Protein AF-A0A895XV38-F1 (afdb_monomer_lite)

Organism: NCBI:txid2811108

Sequence (64 aa):
MLQRQPDPIKDMSLDQIIHAALGQAAYNAESGYHNEAATWASIAQAASTFHLSQNLSNALAQRH

Foldseek 3Di:
DPPPDPPPCPPDDLVRLLVVLCVQLVVCVVVVVNVSSVVSNVSNVVSVVVVVVVVVVVVVVVVD

Structure (mmCIF, N/CA/C/O backbone):
data_AF-A0A895XV38-F1
#
_entry.id   AF-A0A895XV38-F1
#
loop_
_atom_site.group_PDB
_atom_site.id
_atom_site.type_symbol
_atom_site.label_atom_id
_atom_site.label_alt_id
_atom_site.label_comp_id
_atom_site.label_asym_id
_atom_site.label_entity_id
_atom_site.label_seq_id
_atom_site.pdbx_PDB_ins_code
_atom_site.Cartn_x
_atom_site.Cartn_y
_atom_site.Cartn_z
_atom_site.occupancy
_atom_site.B_iso_or_equiv
_atom_site.auth_seq_id
_atom_site.auth_comp_id
_atom_site.auth_asym_id
_atom_site.auth_atom_id
_atom_site.pdbx_PDB_model_num
ATOM 1 N N . MET A 1 1 ? -6.054 25.090 -22.019 1.00 39.28 1 MET A N 1
ATOM 2 C CA . MET A 1 1 ? -6.873 24.686 -20.857 1.00 39.28 1 MET A CA 1
ATOM 3 C C . MET A 1 1 ? -6.278 23.396 -20.318 1.00 39.28 1 MET A C 1
ATOM 5 O O . MET A 1 1 ? -6.340 22.392 -21.013 1.00 39.28 1 MET A O 1
ATOM 9 N N . LEU A 1 2 ? -5.610 23.430 -19.162 1.00 45.53 2 LEU A N 1
ATOM 10 C CA . LEU A 1 2 ? -5.144 22.210 -18.498 1.00 45.53 2 LEU A CA 1
ATOM 11 C C . LEU A 1 2 ? -6.385 21.519 -17.931 1.00 45.53 2 LEU A C 1
ATOM 13 O O . LEU A 1 2 ? -6.914 21.947 -16.907 1.00 45.53 2 LEU A O 1
ATOM 17 N N . GLN A 1 3 ? -6.901 20.516 -18.644 1.00 47.09 3 GLN A N 1
ATOM 18 C CA . GLN A 1 3 ? -7.912 19.625 -18.090 1.00 47.09 3 GLN A CA 1
ATOM 19 C C . GLN A 1 3 ? -7.265 18.955 -16.875 1.00 47.09 3 GLN A C 1
ATOM 21 O O . GLN A 1 3 ? -6.357 18.143 -17.038 1.00 47.09 3 GLN A O 1
ATOM 26 N N . ARG A 1 4 ? -7.654 19.359 -15.656 1.00 53.00 4 ARG A N 1
ATOM 27 C CA . ARG A 1 4 ? -7.285 18.623 -14.444 1.00 53.00 4 ARG A CA 1
ATOM 28 C C . ARG A 1 4 ? -7.853 17.224 -14.633 1.00 53.00 4 ARG A C 1
ATOM 30 O O . ARG A 1 4 ? -9.071 17.065 -14.583 1.00 53.00 4 ARG A O 1
ATOM 37 N N . GLN A 1 5 ? -6.987 16.249 -14.916 1.00 50.91 5 GLN A N 1
ATOM 38 C CA . GLN A 1 5 ? -7.382 14.853 -14.820 1.00 50.91 5 GLN A CA 1
ATOM 39 C C . GLN A 1 5 ? -8.007 14.668 -13.433 1.00 50.91 5 GLN A C 1
ATOM 41 O O . GLN A 1 5 ? -7.445 15.183 -12.458 1.00 50.91 5 GLN A O 1
ATOM 46 N N . PRO A 1 6 ? -9.193 14.045 -13.345 1.00 57.06 6 PRO A N 1
ATOM 47 C CA . PRO A 1 6 ? -9.788 13.732 -12.059 1.00 57.06 6 PRO A CA 1
ATOM 48 C C . PRO A 1 6 ? -8.746 12.971 -11.248 1.00 57.06 6 PRO A C 1
ATOM 50 O O . PRO A 1 6 ? -8.102 12.061 -11.767 1.00 57.06 6 PRO A O 1
ATOM 53 N N . ASP A 1 7 ? -8.532 13.428 -10.018 1.00 60.50 7 ASP A N 1
ATOM 54 C CA . ASP A 1 7 ? -7.560 12.834 -9.115 1.00 60.50 7 ASP A CA 1
ATOM 55 C C . ASP A 1 7 ? -7.934 11.352 -8.959 1.00 60.50 7 ASP A C 1
ATOM 57 O O . ASP A 1 7 ? -9.019 11.064 -8.440 1.00 60.50 7 ASP A O 1
ATOM 61 N N . PRO A 1 8 ? -7.126 10.416 -9.490 1.00 60.53 8 PRO A N 1
ATOM 62 C CA . PRO A 1 8 ? -7.561 9.040 -9.724 1.00 60.53 8 PRO A CA 1
ATOM 63 C C . PRO A 1 8 ? -7.915 8.304 -8.428 1.00 60.53 8 PRO A C 1
ATOM 65 O O . PRO A 1 8 ? -8.542 7.255 -8.472 1.00 60.53 8 PRO A O 1
ATOM 68 N N . ILE A 1 9 ? -7.548 8.869 -7.278 1.00 67.88 9 ILE A N 1
ATOM 69 C CA . ILE A 1 9 ? -7.734 8.306 -5.942 1.00 67.88 9 ILE A CA 1
ATOM 70 C C . ILE A 1 9 ? -9.040 8.808 -5.292 1.00 67.88 9 ILE A C 1
ATOM 72 O O . ILE A 1 9 ? -9.540 8.195 -4.353 1.00 67.88 9 ILE A O 1
ATOM 76 N N . LYS A 1 10 ? -9.627 9.910 -5.783 1.00 66.94 10 LYS A N 1
ATOM 77 C CA . LYS A 1 10 ? -10.696 10.653 -5.089 1.00 66.94 10 LYS A CA 1
ATOM 78 C C . LYS A 1 10 ? -11.992 9.863 -4.879 1.00 66.94 10 LYS A C 1
ATOM 80 O O . LYS A 1 10 ? -12.689 10.116 -3.901 1.00 66.94 10 LYS A O 1
ATOM 85 N N . ASP A 1 11 ? -12.276 8.903 -5.754 1.00 79.62 11 ASP A N 1
ATOM 86 C CA . ASP A 1 11 ? -13.489 8.077 -5.708 1.00 79.62 11 ASP A CA 1
ATOM 87 C C . ASP A 1 11 ? -13.186 6.596 -5.401 1.00 79.62 11 ASP A C 1
ATOM 89 O O . ASP A 1 11 ? -14.057 5.736 -5.533 1.00 79.62 11 ASP A O 1
ATOM 93 N N . MET A 1 12 ? -11.949 6.278 -4.999 1.00 84.38 12 MET A N 1
ATOM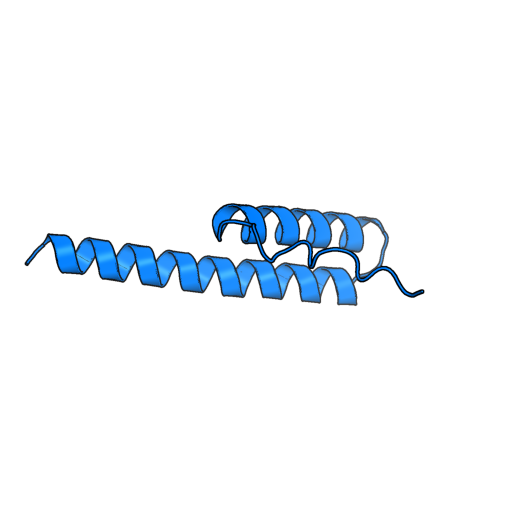 94 C CA . MET A 1 12 ? -11.540 4.914 -4.662 1.00 84.38 12 MET A CA 1
ATOM 95 C C . MET A 1 12 ? -11.812 4.601 -3.187 1.00 84.38 12 MET A C 1
ATOM 97 O O . MET A 1 12 ? -11.478 5.379 -2.291 1.00 84.38 12 MET A O 1
ATOM 101 N N . SER A 1 13 ? -12.365 3.418 -2.915 1.00 89.38 13 SER A N 1
ATOM 102 C CA . SER A 1 13 ? -12.374 2.850 -1.566 1.00 89.38 13 SER A CA 1
ATOM 103 C C . SER A 1 13 ? -10.944 2.574 -1.089 1.00 89.38 13 SER A C 1
ATOM 105 O O . SER A 1 13 ? -10.030 2.395 -1.893 1.00 89.38 13 SER A O 1
ATOM 107 N N . LEU A 1 14 ? -10.735 2.480 0.228 1.00 87.69 14 LEU A N 1
ATOM 108 C CA . LEU A 1 14 ? -9.418 2.154 0.792 1.00 87.69 14 LEU A CA 1
ATOM 109 C C . LEU A 1 14 ? -8.821 0.864 0.212 1.00 87.69 14 LEU A C 1
ATOM 111 O O . LEU A 1 14 ? -7.635 0.843 -0.101 1.00 87.69 14 LEU A O 1
ATOM 115 N N . ASP A 1 15 ? -9.634 -0.172 -0.001 1.00 90.06 15 ASP A N 1
ATOM 116 C CA . ASP A 1 15 ? -9.192 -1.416 -0.643 1.00 90.06 15 ASP A CA 1
ATOM 117 C C . ASP A 1 15 ? -8.748 -1.201 -2.095 1.00 90.06 15 ASP A C 1
ATOM 119 O O . ASP A 1 15 ? -7.727 -1.743 -2.524 1.00 90.06 15 ASP A O 1
ATOM 123 N N . GLN A 1 16 ? -9.469 -0.365 -2.849 1.00 91.75 16 GLN A N 1
ATOM 124 C CA . GLN A 1 16 ? -9.090 -0.005 -4.217 1.00 91.75 16 GLN A CA 1
ATOM 125 C C . GLN A 1 16 ? -7.775 0.781 -4.245 1.00 91.75 16 GLN A C 1
ATOM 127 O O . GLN A 1 16 ? -6.938 0.525 -5.108 1.00 91.75 16 GLN A O 1
ATOM 132 N N . ILE A 1 17 ? -7.556 1.673 -3.274 1.00 89.62 17 ILE A N 1
ATOM 133 C CA . ILE A 1 17 ? -6.301 2.422 -3.128 1.00 89.62 17 ILE A CA 1
ATOM 134 C C . ILE A 1 17 ? -5.140 1.470 -2.828 1.00 89.62 17 ILE A C 1
ATOM 136 O O . ILE A 1 17 ? -4.097 1.566 -3.473 1.00 89.62 17 ILE A O 1
ATOM 140 N N . ILE A 1 18 ? -5.315 0.531 -1.890 1.00 93.44 18 ILE A N 1
ATOM 141 C CA . ILE A 1 18 ? -4.290 -0.468 -1.548 1.00 93.44 18 ILE A CA 1
ATOM 142 C C . ILE A 1 18 ? -3.934 -1.295 -2.785 1.00 93.44 18 ILE A C 1
ATOM 144 O O . ILE A 1 18 ? -2.758 -1.431 -3.120 1.00 93.44 18 ILE A O 1
ATOM 148 N N . HIS A 1 19 ? -4.939 -1.811 -3.495 1.00 93.56 19 HIS A N 1
ATOM 149 C CA . HIS A 1 19 ? -4.716 -2.658 -4.661 1.00 93.56 19 HIS A CA 1
ATOM 150 C C . HIS A 1 19 ? -4.041 -1.901 -5.814 1.00 93.56 19 HIS A C 1
ATOM 152 O O . HIS A 1 19 ? -3.071 -2.393 -6.391 1.00 93.56 19 HIS A O 1
ATOM 158 N N . ALA A 1 20 ? -4.498 -0.682 -6.115 1.00 90.88 20 ALA A N 1
ATOM 159 C CA . ALA A 1 20 ? -3.903 0.157 -7.151 1.00 90.88 20 ALA A CA 1
ATOM 160 C C . ALA A 1 20 ? -2.451 0.539 -6.818 1.00 90.88 20 ALA A C 1
ATOM 162 O O . ALA A 1 20 ? -1.579 0.465 -7.683 1.00 90.88 20 ALA A O 1
ATOM 163 N N . ALA A 1 21 ? -2.169 0.891 -5.560 1.00 92.25 21 ALA A N 1
ATOM 164 C CA . ALA A 1 21 ? -0.822 1.227 -5.114 1.00 92.25 21 ALA A CA 1
ATOM 165 C C . ALA A 1 21 ? 0.128 0.018 -5.183 1.00 92.25 21 ALA A C 1
ATOM 167 O O . ALA A 1 21 ? 1.260 0.163 -5.636 1.00 92.25 21 ALA A O 1
ATOM 168 N N . LEU A 1 22 ? -0.328 -1.186 -4.819 1.00 95.62 22 LEU A N 1
ATOM 169 C CA . LEU A 1 22 ? 0.462 -2.413 -4.986 1.00 95.62 22 LEU A CA 1
ATOM 170 C C . LEU A 1 22 ? 0.733 -2.730 -6.463 1.00 95.62 22 LEU A C 1
ATOM 172 O O . LEU A 1 22 ? 1.864 -3.063 -6.812 1.00 95.62 22 LEU A O 1
ATOM 176 N N . GLY A 1 23 ? -0.272 -2.575 -7.331 1.00 94.81 23 GLY A N 1
ATOM 177 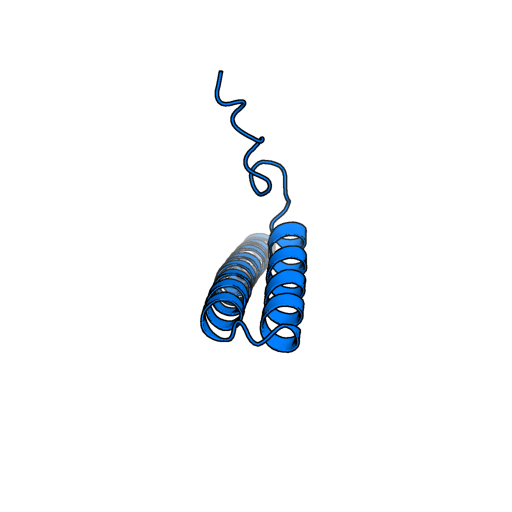C CA . GLY A 1 23 ? -0.108 -2.738 -8.777 1.00 94.81 23 GLY A CA 1
ATOM 178 C C . GLY A 1 23 ? 0.937 -1.779 -9.350 1.00 94.81 23 GLY A C 1
ATOM 179 O O . GLY A 1 23 ? 1.832 -2.204 -10.079 1.00 94.81 23 GLY A O 1
ATOM 180 N N . GLN A 1 24 ? 0.900 -0.506 -8.942 1.00 94.44 24 GLN A N 1
ATOM 181 C CA . GLN A 1 24 ? 1.906 0.471 -9.360 1.00 94.44 24 GLN A CA 1
ATOM 182 C C . GLN A 1 24 ? 3.279 0.211 -8.756 1.00 94.44 24 GLN A C 1
ATOM 184 O O . GLN A 1 24 ? 4.279 0.429 -9.439 1.00 94.44 24 GLN A O 1
ATOM 189 N N . ALA A 1 25 ? 3.364 -0.286 -7.524 1.00 95.12 25 ALA A N 1
ATOM 190 C CA . ALA A 1 25 ? 4.640 -0.689 -6.951 1.00 95.12 25 ALA A CA 1
ATOM 191 C C . ALA A 1 25 ? 5.294 -1.802 -7.787 1.00 95.12 25 ALA A C 1
ATOM 193 O O . ALA A 1 25 ? 6.464 -1.682 -8.148 1.00 95.12 25 ALA A O 1
ATOM 194 N N . ALA A 1 26 ? 4.526 -2.834 -8.154 1.00 95.88 26 ALA A N 1
ATOM 195 C CA . ALA A 1 26 ? 5.003 -3.941 -8.981 1.00 95.88 26 ALA A CA 1
ATOM 196 C C . ALA A 1 26 ? 5.426 -3.475 -10.382 1.00 95.88 26 ALA A C 1
ATOM 198 O O . ALA A 1 26 ? 6.561 -3.714 -10.787 1.00 95.88 26 ALA A O 1
ATOM 199 N N . TYR A 1 27 ? 4.568 -2.720 -11.074 1.00 96.69 27 TYR A N 1
ATOM 200 C CA . TYR A 1 27 ? 4.867 -2.194 -12.409 1.00 96.69 27 TYR A CA 1
ATOM 201 C C . TYR A 1 27 ? 6.149 -1.346 -12.437 1.00 96.69 27 TYR A C 1
ATOM 203 O O . TYR A 1 27 ? 6.995 -1.500 -13.323 1.00 96.69 27 TYR A O 1
ATOM 211 N N . ASN A 1 28 ? 6.323 -0.455 -11.454 1.00 94.44 28 ASN A N 1
ATOM 212 C CA . ASN A 1 28 ? 7.516 0.388 -11.370 1.00 94.44 28 ASN A CA 1
ATOM 213 C C . ASN A 1 28 ? 8.769 -0.433 -11.031 1.00 94.44 28 ASN A C 1
ATOM 215 O O . ASN A 1 28 ? 9.832 -0.157 -11.583 1.00 94.44 28 ASN A O 1
ATOM 219 N N . ALA A 1 29 ? 8.655 -1.465 -10.189 1.00 94.94 29 ALA A N 1
ATOM 220 C CA . ALA A 1 29 ? 9.772 -2.355 -9.881 1.00 94.94 29 ALA A CA 1
ATOM 221 C C . ALA A 1 29 ? 10.222 -3.149 -11.118 1.00 94.94 29 ALA A C 1
ATOM 223 O O . ALA A 1 29 ? 11.420 -3.218 -11.390 1.00 94.94 29 ALA A O 1
ATOM 224 N N . GLU A 1 30 ? 9.273 -3.686 -11.889 1.00 96.69 30 GLU A N 1
ATOM 225 C CA . GLU A 1 30 ? 9.529 -4.409 -13.144 1.00 96.69 30 GLU A CA 1
ATOM 226 C C . GLU A 1 30 ? 10.138 -3.505 -14.225 1.00 96.69 30 GLU A C 1
ATOM 228 O O . GLU A 1 30 ? 10.976 -3.946 -15.010 1.00 96.69 30 GLU A O 1
ATOM 233 N N . SER A 1 31 ? 9.768 -2.223 -14.228 1.00 95.25 31 SER A N 1
ATOM 234 C CA . SER A 1 31 ? 10.289 -1.216 -15.161 1.00 95.25 31 SER A CA 1
ATOM 235 C C . SER A 1 31 ? 11.638 -0.607 -14.734 1.00 95.25 31 SER A C 1
ATOM 237 O O . SER A 1 31 ? 12.187 0.221 -15.458 1.00 95.25 31 SER A O 1
ATOM 239 N N . GLY A 1 32 ? 12.181 -0.984 -13.568 1.00 95.38 32 GLY A N 1
ATOM 240 C CA . GLY A 1 32 ? 13.447 -0.460 -13.031 1.00 95.38 32 GLY A CA 1
ATOM 241 C C . GLY A 1 32 ? 13.345 0.886 -12.295 1.00 95.38 32 GLY A C 1
ATOM 242 O O . GLY A 1 32 ? 14.360 1.448 -11.883 1.00 95.38 32 GLY A O 1
ATOM 243 N N . TYR A 1 33 ? 12.133 1.401 -12.079 1.00 95.62 33 TYR A N 1
ATOM 244 C CA . TYR A 1 33 ? 11.851 2.625 -11.321 1.00 95.62 33 TYR A CA 1
ATOM 245 C C . TYR A 1 33 ? 11.731 2.316 -9.820 1.00 95.62 33 TYR A C 1
ATOM 247 O O . TYR A 1 33 ? 10.649 2.325 -9.230 1.00 95.62 33 TYR A O 1
ATOM 255 N N . HIS A 1 34 ? 12.853 1.970 -9.184 1.00 94.69 34 HIS A N 1
ATOM 256 C CA . HIS A 1 34 ? 12.862 1.474 -7.801 1.00 94.69 34 HIS A CA 1
ATOM 257 C C . HIS A 1 34 ? 12.376 2.498 -6.761 1.00 94.69 34 HIS A C 1
ATOM 259 O O . HIS A 1 34 ? 11.750 2.113 -5.772 1.00 94.69 34 HIS A O 1
ATOM 265 N N . ASN A 1 35 ? 12.629 3.791 -6.978 1.00 95.31 35 ASN A N 1
ATOM 266 C CA . ASN A 1 35 ? 12.199 4.843 -6.052 1.00 95.31 35 ASN A CA 1
ATOM 267 C C . ASN A 1 35 ? 10.678 5.034 -6.099 1.00 95.31 35 ASN A C 1
ATOM 269 O O . ASN A 1 35 ? 10.015 5.133 -5.065 1.00 95.31 35 ASN A O 1
ATOM 273 N N . GLU A 1 36 ? 10.112 5.034 -7.300 1.00 91.44 36 GLU A N 1
ATOM 274 C CA . GLU A 1 36 ? 8.679 5.102 -7.544 1.00 91.44 36 GLU A CA 1
ATOM 275 C C . GLU A 1 36 ? 7.996 3.848 -6.996 1.00 91.44 36 GLU A C 1
ATOM 277 O O . GLU A 1 36 ? 6.993 3.956 -6.292 1.00 91.44 36 GLU A O 1
ATOM 282 N N . ALA A 1 37 ? 8.580 2.667 -7.219 1.00 95.00 37 ALA A N 1
ATOM 283 C CA . ALA A 1 37 ? 8.091 1.415 -6.650 1.00 95.00 37 ALA A CA 1
ATOM 284 C C . ALA A 1 37 ? 8.023 1.464 -5.115 1.00 95.00 37 ALA A C 1
ATOM 286 O O . ALA A 1 37 ? 6.990 1.135 -4.530 1.00 95.00 37 ALA A O 1
ATOM 287 N N . ALA A 1 38 ? 9.089 1.937 -4.460 1.00 95.88 38 ALA A N 1
ATOM 288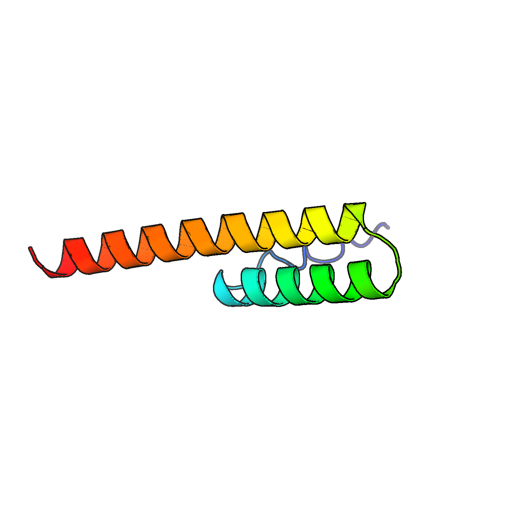 C CA . ALA A 1 38 ? 9.132 2.105 -3.007 1.00 95.88 38 ALA A CA 1
ATOM 289 C C . ALA A 1 38 ? 8.105 3.136 -2.506 1.00 95.88 38 ALA A C 1
ATOM 291 O O . ALA A 1 38 ? 7.474 2.938 -1.464 1.00 95.88 38 ALA A O 1
ATOM 292 N N . THR A 1 39 ? 7.896 4.213 -3.265 1.00 96.19 39 THR A N 1
ATOM 293 C CA . THR A 1 39 ? 6.884 5.232 -2.957 1.00 96.19 39 THR A CA 1
ATOM 294 C C . THR A 1 39 ? 5.480 4.627 -2.975 1.00 96.19 39 THR A C 1
ATOM 296 O O . THR A 1 39 ? 4.738 4.755 -2.002 1.00 96.19 39 THR A O 1
ATOM 299 N N . TRP A 1 40 ? 5.126 3.900 -4.037 1.00 94.44 40 TRP A N 1
ATOM 300 C CA . TRP A 1 40 ? 3.822 3.247 -4.157 1.00 94.44 40 TRP A CA 1
ATOM 301 C C . TRP A 1 40 ? 3.615 2.137 -3.119 1.00 94.44 40 TRP A C 1
ATOM 303 O O . TRP A 1 40 ? 2.538 2.044 -2.528 1.00 94.44 40 TRP A O 1
ATOM 313 N N . ALA A 1 41 ? 4.654 1.357 -2.809 1.00 95.38 41 ALA A N 1
ATOM 314 C CA . ALA A 1 41 ? 4.603 0.362 -1.738 1.00 95.38 41 ALA A CA 1
ATOM 315 C C . ALA A 1 41 ? 4.339 1.008 -0.365 1.00 95.38 41 ALA A C 1
ATOM 317 O O . ALA A 1 41 ? 3.537 0.498 0.419 1.00 95.38 41 ALA A O 1
ATOM 318 N N . SER A 1 42 ? 4.948 2.167 -0.096 1.00 96.50 42 SER A N 1
ATOM 319 C CA . SER A 1 42 ? 4.732 2.921 1.147 1.00 96.50 42 SER A CA 1
ATOM 320 C C . SER A 1 42 ? 3.296 3.438 1.263 1.00 96.50 42 SER A C 1
ATOM 322 O O . SER A 1 42 ? 2.697 3.368 2.337 1.00 96.50 42 SER A O 1
ATOM 324 N N . ILE A 1 43 ? 2.708 3.900 0.153 1.00 92.06 43 ILE A N 1
ATOM 325 C CA . ILE A 1 43 ? 1.295 4.304 0.100 1.00 92.06 43 ILE A CA 1
ATOM 326 C C . ILE A 1 43 ? 0.388 3.109 0.425 1.00 92.06 43 ILE A C 1
ATOM 328 O O . ILE A 1 43 ? -0.493 3.225 1.280 1.00 92.06 43 ILE A O 1
ATOM 332 N N . ALA A 1 44 ? 0.631 1.947 -0.192 1.00 93.50 44 ALA A N 1
ATOM 333 C CA . ALA A 1 44 ? -0.134 0.730 0.081 1.00 93.50 44 ALA A CA 1
ATOM 334 C C . ALA A 1 44 ? -0.036 0.301 1.555 1.00 93.50 44 ALA A C 1
ATOM 336 O O . ALA A 1 44 ? -1.044 -0.065 2.168 1.00 93.50 44 ALA A O 1
ATOM 337 N N . GLN A 1 45 ? 1.157 0.386 2.150 1.00 94.88 45 GLN A N 1
ATOM 338 C CA . GLN A 1 45 ? 1.383 0.051 3.556 1.00 94.88 45 GLN A CA 1
ATOM 339 C C . GLN A 1 45 ? 0.633 0.999 4.503 1.00 94.88 45 GLN A C 1
ATOM 341 O O . GLN A 1 45 ? -0.021 0.542 5.448 1.00 94.88 45 GLN A O 1
ATOM 346 N N . ALA A 1 46 ? 0.694 2.309 4.252 1.00 93.25 46 ALA A N 1
ATOM 347 C CA . ALA A 1 46 ? -0.009 3.304 5.056 1.00 93.25 46 ALA A CA 1
ATOM 348 C C . ALA A 1 46 ? -1.533 3.106 4.985 1.00 93.25 46 ALA A C 1
ATOM 350 O O . ALA A 1 46 ? -2.199 3.055 6.022 1.00 93.25 46 ALA A O 1
ATOM 351 N N . ALA A 1 47 ? -2.072 2.903 3.779 1.00 90.94 47 ALA A N 1
ATOM 352 C CA . ALA A 1 47 ? -3.493 2.640 3.571 1.00 90.94 47 ALA A CA 1
ATOM 353 C C . ALA A 1 47 ? -3.950 1.338 4.258 1.00 90.94 47 ALA A C 1
ATOM 355 O O . ALA A 1 47 ? -4.973 1.333 4.942 1.00 90.94 47 ALA A O 1
ATOM 356 N N . SER A 1 48 ? -3.156 0.264 4.167 1.00 93.44 48 SER A N 1
ATOM 357 C CA . SER A 1 48 ? -3.446 -1.020 4.828 1.00 93.44 48 SER A CA 1
ATOM 358 C C . SER A 1 48 ? -3.466 -0.895 6.352 1.00 93.44 48 SER A C 1
ATOM 360 O O . SER A 1 48 ? -4.355 -1.427 7.016 1.00 93.44 48 SER A O 1
ATOM 362 N N . THR A 1 49 ? -2.516 -0.145 6.916 1.00 94.44 49 THR A N 1
ATOM 363 C CA . THR A 1 49 ? -2.440 0.100 8.365 1.00 94.44 49 THR A CA 1
ATOM 364 C C . THR A 1 49 ? -3.662 0.876 8.851 1.00 94.44 49 THR A C 1
ATOM 366 O O . THR A 1 49 ? -4.283 0.511 9.851 1.00 94.44 49 THR A O 1
ATOM 369 N N . PHE A 1 50 ? -4.051 1.917 8.114 1.00 91.19 50 PHE A N 1
ATOM 370 C CA . PHE A 1 50 ? -5.244 2.693 8.423 1.00 91.19 50 PHE A CA 1
ATOM 371 C C . PHE A 1 50 ? -6.520 1.843 8.322 1.00 91.19 50 PHE A C 1
ATOM 373 O O . PHE A 1 50 ? -7.347 1.878 9.234 1.00 91.19 50 PHE A O 1
ATOM 380 N N . HIS A 1 51 ? -6.657 1.024 7.276 1.00 89.81 51 HIS A N 1
ATOM 381 C CA . HIS A 1 51 ? -7.789 0.109 7.112 1.00 89.81 51 HIS A CA 1
ATOM 382 C C . HIS A 1 51 ? -7.892 -0.889 8.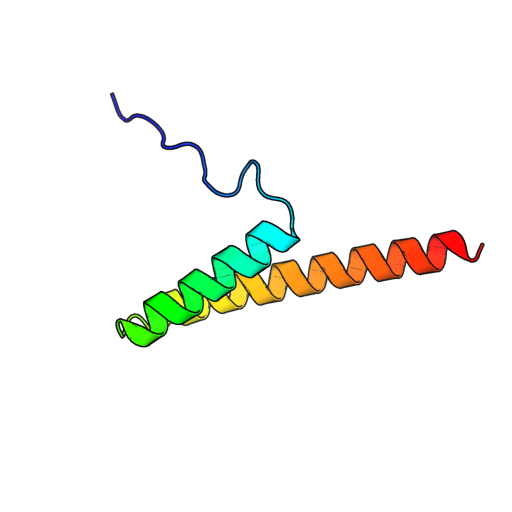280 1.00 89.81 51 HIS A C 1
ATOM 384 O O . HIS A 1 51 ? -8.959 -1.046 8.875 1.00 89.81 51 HIS A O 1
ATOM 390 N N . LEU A 1 52 ? -6.771 -1.496 8.690 1.00 91.31 52 LEU A N 1
ATOM 391 C CA . LEU A 1 52 ? -6.733 -2.390 9.848 1.00 91.31 52 LEU A CA 1
ATOM 392 C C . LEU A 1 52 ? -7.157 -1.673 11.138 1.00 91.31 52 LEU A C 1
ATOM 394 O O . LEU A 1 52 ? -7.947 -2.220 11.905 1.00 91.31 52 LEU A O 1
ATOM 398 N N . SER A 1 53 ? -6.677 -0.446 11.368 1.00 92.75 53 SER A N 1
ATOM 399 C CA . SER A 1 53 ? -7.045 0.326 12.563 1.00 92.75 53 SER A CA 1
ATOM 400 C C . SER A 1 53 ? -8.544 0.632 12.634 1.00 92.75 53 SER A C 1
ATOM 402 O O . SER A 1 53 ? -9.138 0.515 13.706 1.00 92.75 53 SER A O 1
ATOM 404 N N . GLN A 1 54 ? -9.178 0.939 11.497 1.00 89.12 54 GLN A N 1
ATOM 405 C CA . GLN A 1 54 ? -10.622 1.160 11.428 1.00 89.12 54 GLN A CA 1
ATOM 406 C C . GLN A 1 54 ? -11.397 -0.126 11.713 1.00 89.12 54 GLN A C 1
ATOM 408 O O . GLN A 1 54 ? -12.319 -0.117 12.527 1.00 89.12 54 GLN A O 1
ATOM 413 N N . ASN A 1 55 ? -10.995 -1.250 11.114 1.00 89.25 55 ASN A N 1
ATOM 414 C CA . ASN A 1 55 ? -11.652 -2.537 11.344 1.00 89.25 55 ASN A CA 1
ATOM 415 C C . ASN A 1 55 ? -11.532 -2.988 12.802 1.00 89.25 55 ASN A C 1
ATOM 417 O O . ASN A 1 55 ? -12.512 -3.456 13.379 1.00 89.25 55 ASN A O 1
ATOM 421 N N . LEU A 1 56 ? -10.360 -2.808 13.420 1.00 91.88 56 LEU A N 1
ATOM 422 C CA . LEU A 1 56 ? -10.159 -3.103 14.839 1.00 91.88 56 LEU A CA 1
ATOM 423 C C . LEU A 1 56 ? -11.012 -2.195 15.727 1.00 91.88 56 LEU A C 1
ATOM 425 O O . LEU A 1 56 ? -11.679 -2.692 16.632 1.00 91.88 56 LEU A O 1
ATOM 429 N N . SER A 1 57 ? -11.038 -0.888 15.454 1.00 93.25 57 SER A N 1
ATOM 4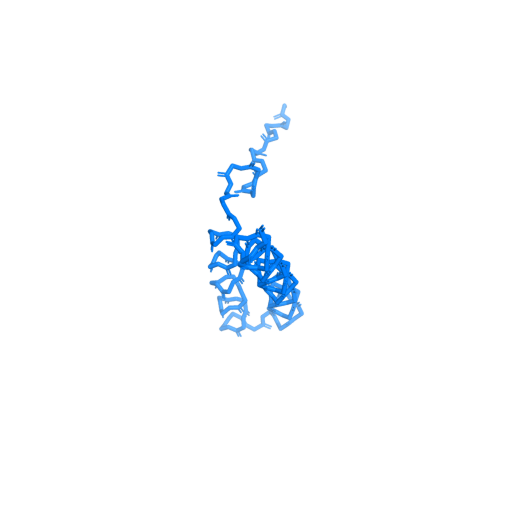30 C CA . SER A 1 57 ? -11.872 0.058 16.202 1.00 93.25 57 SER A CA 1
ATOM 431 C C . SER A 1 57 ? -13.358 -0.304 16.109 1.00 93.25 57 SER A C 1
ATOM 433 O O . SER A 1 57 ? -14.036 -0.351 17.135 1.00 93.25 57 SER A O 1
ATOM 435 N N . ASN A 1 58 ? -13.839 -0.660 14.915 1.00 89.19 58 ASN A N 1
ATOM 436 C CA . ASN A 1 58 ? -15.216 -1.099 14.690 1.00 89.19 58 ASN A CA 1
ATOM 437 C C . ASN A 1 58 ? -15.528 -2.421 15.408 1.00 89.19 58 ASN A C 1
ATOM 439 O O . ASN A 1 58 ? -16.564 -2.538 16.058 1.00 89.19 58 ASN A O 1
ATOM 443 N N . ALA A 1 59 ? -14.630 -3.407 15.337 1.00 88.25 59 ALA A N 1
ATOM 444 C CA . ALA A 1 59 ? -14.8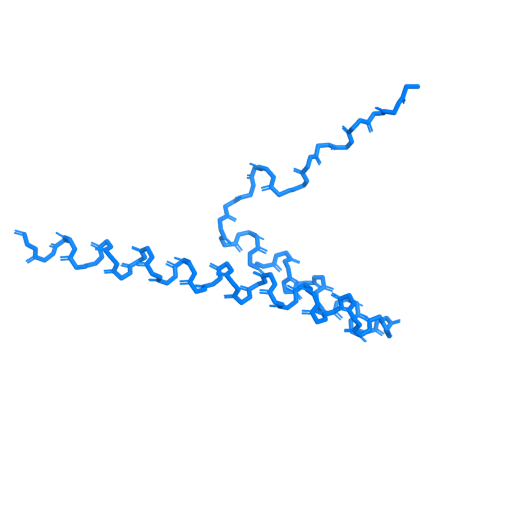10 -4.701 15.996 1.00 88.25 59 ALA A CA 1
ATOM 445 C C . ALA A 1 59 ? -14.830 -4.584 17.528 1.00 88.25 59 ALA A C 1
ATOM 447 O O . ALA A 1 59 ? -15.537 -5.339 18.195 1.00 88.25 59 ALA A O 1
ATOM 448 N N . LEU A 1 60 ? -14.067 -3.642 18.091 1.00 93.56 60 LEU A N 1
ATOM 449 C CA . LEU A 1 60 ? -14.102 -3.332 19.519 1.00 93.56 60 LEU A CA 1
ATOM 450 C C . LEU A 1 60 ? -15.408 -2.630 19.903 1.00 93.56 60 LEU A C 1
ATOM 452 O O . LEU A 1 60 ? -16.036 -3.033 20.876 1.00 93.56 60 LEU A O 1
ATOM 456 N N . ALA A 1 61 ? -15.852 -1.642 19.121 1.00 88.50 61 ALA A N 1
ATOM 457 C CA . ALA A 1 61 ? -17.101 -0.923 19.377 1.00 88.50 61 ALA A CA 1
ATOM 458 C C . ALA A 1 61 ? -18.336 -1.841 19.354 1.00 88.50 61 ALA A C 1
ATOM 460 O O . ALA A 1 61 ? -19.264 -1.627 20.119 1.00 88.50 61 ALA A O 1
ATOM 461 N N . GLN A 1 62 ? -18.334 -2.888 18.524 1.00 83.12 62 GLN A N 1
ATOM 462 C CA . GLN A 1 62 ? -19.434 -3.859 18.435 1.00 83.12 62 GLN A CA 1
ATOM 463 C C . GLN A 1 62 ? -19.524 -4.832 19.624 1.00 83.12 62 GLN A C 1
ATOM 465 O O . GLN A 1 62 ? -20.498 -5.575 19.728 1.00 83.12 62 GLN A O 1
ATOM 470 N N . ARG A 1 63 ? -18.505 -4.889 20.491 1.00 74.06 63 ARG A N 1
ATOM 471 C CA . ARG A 1 63 ? -18.483 -5.770 21.673 1.00 74.06 63 ARG A CA 1
ATOM 472 C C . ARG A 1 63 ? -18.985 -5.093 22.955 1.00 74.06 63 ARG A C 1
ATOM 474 O O . ARG A 1 63 ? -19.067 -5.776 23.975 1.00 74.06 63 ARG A O 1
ATOM 481 N N . HIS A 1 64 ? -19.275 -3.795 22.911 1.00 55.25 64 HIS A N 1
ATOM 482 C CA . HIS A 1 64 ? -19.777 -2.988 24.026 1.00 55.25 64 HIS A CA 1
ATOM 483 C C . HIS A 1 64 ? -21.231 -2.583 23.789 1.00 55.25 64 HIS A C 1
ATOM 485 O O . HIS A 1 64 ? -21.947 -2.441 24.804 1.00 55.25 64 HIS A O 1
#

Radius of gyration: 15.38 Å; chains: 1; bounding box: 33×30×45 Å

pLDDT: mean 85.69, std 14.98, range [39.28, 96.69]

Secondary structure (DSSP, 8-state):
-------TTTT--HHHHHHHHHHHHHHHHHTT-HHHHHHHHHHHHHHHHHHHHHHHHHHHHTT-